Protein AF-A0A8X6MAA3-F1 (afdb_monomer)

Secondary structure (DSSP, 8-state):
-EETTEE------HHHHHIIIIISGGGS-PPPP---S-HHHHTSTTT--HHHHHHHHHHHGGGG-HHHHHHHHHHHHHHHHHHHHHHHHHHHTT---PPP-

Organism: Nephila pilipes (NCBI:txid299642)

Foldseek 3Di:
DDDVPRDDDDDDDVVVVCCCVPVVCVVVVADDAPPPVDPVVCQDLNHDGDPSVVVVCVVCVVCPDPVNVVVCVVVVVVVVVVVVVVVVVCVVVVHDDDDDD

Sequence (101 aa):
HFEGTRPLLSVGEPSLLRQIFVKDFHMFADRRSLATGDKIVDNMLSVVNGEDWKRIRTIVTPTFTTGKIKRMVSIFKECADTLVQNFKNASKDGKSVELKT

Mean predicted aligned error: 5.29 Å

Solvent-accessible surface area (backbone atoms only — not comparable to full-atom values): 6293 Å² total; per-residue (Å²): 95,67,62,86,92,42,82,46,82,88,84,86,52,67,70,60,49,48,37,45,72,59,76,45,21,89,83,59,68,61,63,77,80,66,86,71,86,44,76,68,64,49,65,30,73,89,41,38,45,68,67,63,24,53,52,50,46,64,68,53,53,74,61,70,36,72,71,50,47,60,66,47,47,60,60,54,47,54,54,48,53,51,51,51,50,51,50,55,52,34,56,75,71,71,47,87,81,89,74,92,126

InterPro domains:
  IPR001128 Cytochrome P450 [PF00067] (4-99)
  IPR036396 Cytochrome P450 superfamily [G3DSA:1.10.630.10] (1-101)
  IPR036396 Cytochrome P450 superfamily [SSF48264] (4-99)
  IPR050705 Cytochrome P450 3A [PTHR24302] (2-100)

pLDDT: mean 93.86, std 5.57, range [52.81, 98.25]

Radius of gyration: 21.09 Å; Cα contacts (8 Å, |Δi|>4): 49; chains: 1; bounding box: 40×39×50 Å

Nearest PDB structures (foldseek):
  2v0m-assembly4_D  TM=9.091E-01  e=6.060E-04  Homo sapiens
  6unh-assembly1_A  TM=8.914E-01  e=4.611E-04  Homo sapiens
  5veu-assembly12_L  TM=9.004E-01  e=1.047E-03  Homo sapiens
  7kvj-assembly1_A-2  TM=9.081E-01  e=2.072E-03  Homo sapiens
  6unm-assembly2_A  TM=9.063E-01  e=4.393E-03  Homo sapiens

Structure (mmCIF, N/CA/C/O backbone):
data_AF-A0A8X6MAA3-F1
#
_entry.id   AF-A0A8X6MAA3-F1
#
loop_
_atom_site.group_PDB
_atom_site.id
_atom_site.type_symbol
_atom_site.label_atom_id
_atom_site.label_alt_id
_atom_site.label_comp_id
_atom_site.label_asym_id
_atom_site.label_entity_id
_atom_site.label_seq_id
_atom_site.pdbx_PDB_ins_code
_atom_site.Cartn_x
_atom_site.Cartn_y
_atom_site.Cartn_z
_atom_site.occupancy
_atom_site.B_iso_or_equiv
_atom_site.auth_seq_id
_atom_site.auth_comp_id
_atom_site.auth_asym_id
_atom_site.auth_atom_id
_atom_site.pdbx_PDB_model_num
ATOM 1 N N . HIS A 1 1 ? -4.378 14.626 -20.900 1.00 89.62 1 HIS A N 1
ATOM 2 C CA . HIS A 1 1 ? -4.252 15.978 -20.309 1.00 89.62 1 HIS A CA 1
ATOM 3 C C . HIS A 1 1 ? -2.785 16.205 -19.947 1.00 89.62 1 HIS A C 1
ATOM 5 O O . HIS A 1 1 ? -2.006 15.281 -20.124 1.00 89.62 1 HIS A O 1
ATOM 11 N N . PHE A 1 2 ? -2.369 17.396 -19.519 1.00 93.12 2 PHE A N 1
ATOM 12 C CA . PHE A 1 2 ? -0.971 17.673 -19.156 1.00 93.12 2 PHE A CA 1
ATOM 13 C C . PHE A 1 2 ? -0.881 18.169 -17.711 1.00 93.12 2 PHE A C 1
ATOM 15 O O . PHE A 1 2 ? -1.799 18.828 -17.228 1.00 93.12 2 PHE A O 1
ATOM 22 N N . GLU A 1 3 ? 0.231 17.870 -17.045 1.00 90.38 3 GLU A N 1
ATOM 23 C CA . GLU A 1 3 ? 0.650 18.479 -15.782 1.00 90.38 3 GLU A CA 1
ATOM 24 C C . GLU A 1 3 ? 1.960 19.218 -16.046 1.00 90.38 3 GLU A C 1
ATOM 26 O O . GLU A 1 3 ? 3.023 18.611 -16.208 1.00 90.38 3 GLU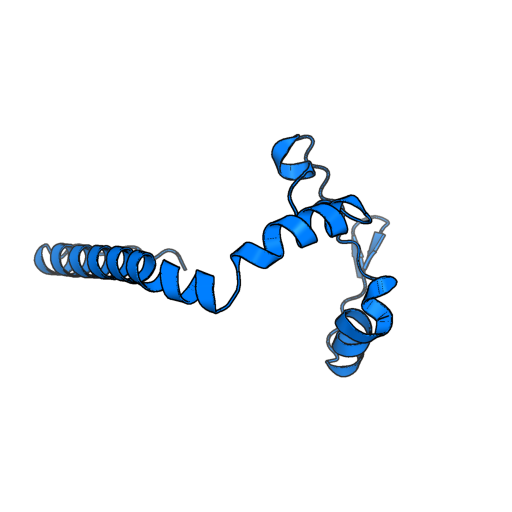 A O 1
ATOM 31 N N . GLY A 1 4 ? 1.875 20.543 -16.170 1.00 91.44 4 GLY A N 1
ATOM 32 C CA . GLY A 1 4 ? 2.978 21.336 -16.703 1.00 91.44 4 GLY A CA 1
ATOM 33 C C . GLY A 1 4 ? 3.374 20.832 -18.093 1.00 91.44 4 GLY A C 1
ATOM 34 O O . GLY A 1 4 ? 2.547 20.761 -18.997 1.00 91.44 4 GLY A O 1
ATOM 35 N N . THR A 1 5 ? 4.633 20.437 -18.255 1.00 93.06 5 THR A N 1
ATOM 36 C CA . THR A 1 5 ? 5.163 19.890 -19.514 1.00 93.06 5 THR A CA 1
ATOM 37 C C . THR A 1 5 ? 5.006 18.373 -19.640 1.00 93.06 5 THR A C 1
ATOM 39 O O . THR A 1 5 ? 5.388 17.800 -20.660 1.00 93.06 5 THR A O 1
ATOM 42 N N . ARG A 1 6 ? 4.459 17.696 -18.623 1.00 91.12 6 ARG A N 1
ATOM 43 C CA . ARG A 1 6 ? 4.348 16.234 -18.597 1.00 91.12 6 ARG A CA 1
ATOM 44 C C . ARG A 1 6 ? 2.998 15.785 -19.161 1.00 91.12 6 ARG A C 1
ATOM 46 O O . ARG A 1 6 ? 1.965 16.196 -18.628 1.00 91.12 6 ARG A O 1
ATOM 53 N N . PRO A 1 7 ? 2.964 14.939 -20.204 1.00 93.81 7 PRO A N 1
ATOM 54 C CA . PRO A 1 7 ? 1.716 14.357 -20.677 1.00 93.81 7 PRO A CA 1
ATOM 55 C C . PRO A 1 7 ? 1.173 13.348 -19.658 1.00 93.81 7 PRO A C 1
ATOM 57 O O . PRO A 1 7 ? 1.918 12.549 -19.094 1.00 93.81 7 PRO A O 1
ATOM 60 N N . LEU A 1 8 ? -0.143 13.359 -19.463 1.00 93.38 8 LEU A N 1
ATOM 61 C CA . LEU A 1 8 ? -0.885 12.386 -18.669 1.00 93.38 8 LEU A CA 1
ATOM 62 C C . LEU A 1 8 ? -2.006 11.745 -19.477 1.00 93.38 8 LEU A C 1
ATOM 64 O O . LEU A 1 8 ? -2.819 12.416 -20.127 1.00 93.38 8 LEU A O 1
ATOM 68 N N . LEU A 1 9 ? -2.084 10.426 -19.344 1.00 93.94 9 LEU A N 1
ATOM 69 C CA . LEU A 1 9 ? -3.130 9.596 -19.910 1.00 93.94 9 LEU A CA 1
ATOM 70 C C . LEU A 1 9 ? -3.953 8.977 -18.779 1.00 93.94 9 LEU A C 1
ATOM 72 O O . LEU A 1 9 ? -3.419 8.273 -17.925 1.00 93.94 9 LEU A O 1
ATOM 76 N N . SER A 1 10 ? -5.259 9.227 -18.797 1.00 95.62 10 SER A N 1
ATOM 77 C CA . SER A 1 10 ? -6.216 8.564 -17.913 1.00 95.62 10 SER A CA 1
ATOM 78 C C . SER A 1 10 ? -6.842 7.397 -18.664 1.00 95.62 10 SER A C 1
ATOM 80 O O . SER A 1 10 ? -7.495 7.602 -19.685 1.00 95.62 10 SER A O 1
ATOM 82 N N . VAL A 1 11 ? -6.640 6.181 -18.164 1.00 95.81 11 VAL A N 1
ATOM 83 C CA . VAL A 1 11 ? -7.205 4.959 -18.747 1.00 95.81 11 VAL A CA 1
ATOM 84 C C . VAL A 1 11 ? -8.411 4.540 -17.914 1.00 95.81 11 VAL A C 1
ATOM 86 O O . VAL A 1 11 ? -8.266 4.240 -16.734 1.00 95.81 11 VAL A O 1
ATOM 89 N N . GLY A 1 12 ? -9.600 4.547 -18.519 1.00 97.31 12 GLY A N 1
ATOM 90 C CA . GLY A 1 12 ? -10.851 4.147 -17.858 1.00 97.31 12 GLY A CA 1
ATOM 91 C C . GLY A 1 12 ? -11.387 2.780 -18.289 1.00 97.31 12 GLY A C 1
ATOM 92 O O . GLY A 1 12 ? -12.345 2.288 -17.703 1.00 97.31 12 GLY A O 1
ATOM 93 N N . GLU A 1 13 ? -10.798 2.167 -19.315 1.00 98.25 13 GLU A N 1
ATOM 94 C CA . GLU A 1 13 ? -11.294 0.918 -19.891 1.00 98.25 13 GLU A CA 1
ATOM 95 C C . GLU A 1 13 ? -10.642 -0.301 -19.190 1.00 98.25 13 GLU A C 1
ATOM 97 O O . GLU A 1 13 ? -9.409 -0.384 -19.133 1.00 98.25 13 GLU A O 1
ATOM 102 N N . PRO A 1 14 ? -11.424 -1.246 -18.624 1.00 98.12 14 PRO A N 1
ATOM 103 C CA . PRO A 1 14 ? -10.891 -2.361 -17.834 1.00 98.12 14 PRO A CA 1
ATOM 104 C C . PRO A 1 14 ? -9.934 -3.303 -18.572 1.00 98.12 14 PRO A C 1
ATOM 106 O O . PRO A 1 14 ? -8.998 -3.824 -17.957 1.00 98.12 14 PRO A O 1
ATOM 109 N N . SER A 1 15 ? -10.143 -3.556 -19.865 1.00 98.06 15 SER A N 1
ATOM 110 C CA . SER A 1 15 ? -9.277 -4.442 -20.645 1.00 98.06 15 SER A CA 1
ATOM 111 C C . SER A 1 15 ? -7.874 -3.846 -20.824 1.00 98.06 15 SER A C 1
ATOM 113 O O . SER A 1 15 ? -6.883 -4.556 -20.627 1.00 98.06 15 SER A O 1
ATOM 115 N N . LEU A 1 16 ? -7.781 -2.533 -21.053 1.00 97.88 16 LEU A N 1
ATOM 116 C CA . LEU A 1 16 ? -6.541 -1.767 -21.100 1.00 97.88 16 LEU A CA 1
ATOM 117 C C . LEU A 1 16 ? -5.877 -1.703 -19.724 1.00 97.88 16 LEU A C 1
ATOM 119 O O . LEU A 1 16 ? -4.667 -1.895 -19.625 1.00 97.88 16 LEU A O 1
ATOM 123 N N . LEU A 1 17 ? -6.645 -1.514 -18.646 1.00 97.69 17 LEU A N 1
ATOM 124 C CA . LEU A 1 17 ? -6.101 -1.570 -17.284 1.00 97.69 17 LEU A CA 1
ATOM 125 C C . LEU A 1 17 ? -5.476 -2.940 -16.994 1.00 97.69 17 LEU A C 1
ATOM 127 O O . LEU A 1 17 ? -4.361 -3.015 -16.481 1.00 97.69 17 LEU A O 1
ATOM 131 N N . ARG A 1 18 ? -6.147 -4.035 -17.368 1.00 97.88 18 ARG A N 1
ATOM 132 C CA . ARG A 1 18 ? -5.587 -5.388 -17.236 1.00 97.88 18 ARG A CA 1
ATOM 133 C C . ARG A 1 18 ? -4.337 -5.564 -18.091 1.00 97.88 18 ARG A C 1
ATOM 135 O O . ARG A 1 18 ? -3.399 -6.234 -17.660 1.00 97.88 18 ARG A O 1
ATOM 142 N N . GLN A 1 19 ? -4.320 -5.003 -19.295 1.00 98.19 19 GLN A N 1
ATOM 143 C CA . GLN A 1 19 ? -3.139 -5.045 -20.142 1.00 98.19 19 GLN A CA 1
ATOM 144 C C . GLN A 1 19 ? -1.956 -4.344 -19.463 1.00 98.19 19 GLN A C 1
ATOM 146 O O . GLN A 1 19 ? -0.933 -4.986 -19.255 1.00 98.19 19 GLN A O 1
ATOM 151 N N . ILE A 1 20 ? -2.130 -3.105 -19.005 1.00 97.06 20 ILE A N 1
ATOM 152 C CA . ILE A 1 20 ? -1.082 -2.297 -18.362 1.00 97.06 20 ILE A CA 1
ATOM 153 C C . ILE A 1 20 ? -0.604 -2.917 -17.041 1.00 97.06 20 ILE A C 1
ATOM 155 O O . ILE A 1 20 ? 0.593 -3.081 -16.827 1.00 97.06 20 ILE A O 1
ATOM 159 N N . PHE A 1 21 ? -1.523 -3.285 -16.144 1.00 96.81 21 PHE A N 1
ATOM 160 C CA . PHE A 1 21 ? -1.169 -3.714 -14.785 1.00 96.81 21 PHE A CA 1
ATOM 161 C C . PHE A 1 21 ? -0.797 -5.193 -14.658 1.00 96.81 21 PHE A C 1
ATOM 163 O O . PHE A 1 21 ? -0.291 -5.591 -13.608 1.00 96.81 21 PHE A O 1
ATOM 170 N N . VAL A 1 22 ? -1.055 -6.016 -15.680 1.00 96.81 22 VAL A N 1
ATOM 171 C CA . VAL A 1 22 ? -0.803 -7.466 -15.616 1.00 96.81 22 VAL A CA 1
ATOM 172 C C . VAL A 1 22 ? 0.059 -7.946 -16.774 1.00 96.81 22 VAL A C 1
ATOM 174 O O . VAL A 1 22 ? 1.131 -8.488 -16.529 1.00 96.81 22 VAL A O 1
ATOM 177 N N . LYS A 1 23 ? -0.398 -7.778 -18.022 1.00 97.88 23 LYS A N 1
ATOM 178 C CA . LYS A 1 23 ? 0.302 -8.334 -19.195 1.00 97.88 23 LYS A CA 1
ATOM 179 C C . LYS A 1 23 ? 1.621 -7.604 -19.449 1.00 97.88 23 LYS A C 1
ATOM 181 O O . LYS A 1 23 ? 2.681 -8.222 -19.489 1.00 97.88 23 LYS A O 1
ATOM 186 N N . ASP A 1 24 ? 1.544 -6.282 -19.507 1.00 97.81 24 ASP A N 1
ATOM 187 C CA . ASP A 1 24 ? 2.646 -5.398 -19.874 1.00 97.81 24 ASP A CA 1
ATOM 188 C C . ASP A 1 24 ? 3.248 -4.713 -18.638 1.00 97.81 24 ASP A C 1
ATOM 190 O O . ASP A 1 24 ? 3.945 -3.709 -18.752 1.00 97.81 24 ASP A O 1
ATOM 194 N N . PHE A 1 25 ? 3.029 -5.271 -17.438 1.00 95.56 25 PHE A N 1
ATOM 195 C CA . PHE A 1 25 ? 3.463 -4.667 -16.173 1.00 95.56 25 PHE A CA 1
ATOM 196 C C . PHE A 1 25 ? 4.957 -4.318 -16.159 1.00 95.56 25 PHE A C 1
ATOM 198 O O . PHE A 1 25 ? 5.343 -3.298 -15.606 1.00 95.56 25 PHE A O 1
ATOM 205 N N . HIS A 1 26 ? 5.802 -5.127 -16.798 1.00 94.38 26 HIS A N 1
ATOM 206 C CA . HIS A 1 26 ? 7.243 -4.882 -16.887 1.00 94.38 26 HIS A CA 1
ATOM 207 C C . HIS A 1 26 ? 7.608 -3.565 -17.603 1.00 94.38 26 HIS A C 1
ATOM 209 O O . HIS A 1 26 ? 8.676 -3.025 -17.334 1.00 94.38 26 HIS A O 1
ATOM 215 N N . MET A 1 27 ? 6.732 -3.036 -18.467 1.00 95.19 27 MET A N 1
ATOM 216 C CA . MET A 1 27 ? 6.890 -1.727 -19.117 1.00 95.19 27 MET A CA 1
ATOM 217 C C . MET A 1 27 ? 6.372 -0.567 -18.254 1.00 95.19 27 MET A C 1
ATOM 219 O O . MET A 1 27 ? 6.812 0.566 -18.422 1.00 95.19 27 MET A O 1
ATOM 223 N N . PHE A 1 28 ? 5.447 -0.844 -17.330 1.00 94.75 28 PHE A N 1
ATOM 224 C CA . PHE A 1 28 ? 4.734 0.149 -16.513 1.00 94.75 28 PHE A CA 1
ATOM 225 C C . PHE A 1 28 ? 4.943 -0.065 -15.001 1.00 94.75 28 PHE A C 1
ATOM 227 O O . PHE A 1 28 ? 4.085 0.290 -14.193 1.00 94.75 28 PHE A O 1
ATOM 234 N N . ALA A 1 29 ? 6.056 -0.695 -14.610 1.00 92.31 29 ALA A N 1
ATOM 235 C CA . ALA A 1 29 ? 6.295 -1.112 -13.227 1.00 92.31 29 ALA A CA 1
ATOM 236 C C . ALA A 1 29 ? 6.576 0.073 -12.292 1.00 92.31 29 ALA A C 1
ATOM 238 O O . ALA A 1 29 ? 6.204 0.041 -11.115 1.00 92.31 29 ALA A O 1
ATOM 239 N N . ASP A 1 30 ? 7.224 1.105 -12.828 1.00 94.06 30 ASP A N 1
ATOM 240 C CA . ASP A 1 30 ? 7.676 2.263 -12.073 1.00 94.06 30 ASP A CA 1
ATOM 241 C C . ASP A 1 30 ? 6.537 3.254 -11.820 1.00 94.06 30 ASP A C 1
ATOM 243 O O . ASP A 1 30 ? 5.697 3.538 -12.679 1.00 94.06 30 ASP A O 1
ATOM 247 N N . ARG A 1 31 ? 6.520 3.810 -10.608 1.00 90.69 31 ARG A N 1
ATOM 248 C CA . ARG A 1 31 ? 5.544 4.817 -10.187 1.00 90.69 31 ARG A CA 1
ATOM 249 C C . ARG A 1 31 ? 6.088 6.221 -10.412 1.00 90.69 31 ARG A C 1
ATOM 251 O O . ARG A 1 31 ? 7.287 6.445 -10.593 1.00 90.69 31 ARG A O 1
ATOM 258 N N . ARG A 1 32 ? 5.175 7.193 -10.354 1.00 86.12 32 ARG A N 1
ATOM 259 C CA . ARG A 1 32 ? 5.512 8.618 -10.369 1.00 86.12 32 ARG A CA 1
ATOM 260 C C . ARG A 1 32 ? 6.526 8.917 -9.262 1.00 86.12 32 ARG A C 1
ATOM 262 O O . ARG A 1 32 ? 6.252 8.659 -8.095 1.00 86.12 32 ARG A O 1
ATOM 269 N N . SER A 1 33 ? 7.661 9.504 -9.640 1.00 81.06 33 SER A N 1
ATOM 270 C CA . SER A 1 33 ? 8.653 9.976 -8.674 1.00 81.06 33 SER A CA 1
ATOM 271 C C . SER A 1 33 ? 8.053 11.085 -7.809 1.00 81.06 33 SER A C 1
ATOM 273 O O . SER A 1 33 ? 7.537 12.082 -8.322 1.00 81.06 33 SER A O 1
ATOM 275 N N . LEU A 1 34 ? 8.123 10.875 -6.500 1.00 79.31 34 LEU A N 1
ATOM 276 C CA . LEU A 1 34 ? 7.671 11.775 -5.447 1.00 79.31 34 LEU A CA 1
ATOM 277 C C . LEU A 1 34 ? 8.891 12.282 -4.674 1.00 79.31 34 LEU A C 1
ATOM 279 O O . LEU A 1 34 ? 8.890 12.177 -3.462 1.00 79.31 34 LEU A O 1
ATOM 283 N N . ALA A 1 35 ? 9.951 12.741 -5.352 1.00 79.31 35 ALA A N 1
ATOM 284 C CA . ALA A 1 35 ? 11.179 13.190 -4.687 1.00 79.31 35 ALA A CA 1
ATOM 285 C C . ALA A 1 35 ? 10.861 14.268 -3.637 1.00 79.31 35 ALA A C 1
ATOM 287 O O . ALA A 1 35 ? 10.647 15.434 -3.972 1.00 79.31 35 ALA A O 1
ATOM 288 N N . THR A 1 36 ? 10.776 13.845 -2.376 1.00 88.12 36 THR A N 1
ATOM 289 C CA . THR A 1 36 ? 10.359 14.690 -1.256 1.00 88.12 36 THR A CA 1
ATOM 290 C C . THR A 1 36 ? 11.556 15.373 -0.609 1.00 88.12 36 THR A C 1
ATOM 292 O O . THR A 1 36 ? 11.390 16.390 0.059 1.00 88.12 36 THR A O 1
ATOM 295 N N . GLY A 1 37 ? 12.762 14.824 -0.810 1.00 90.25 37 GLY A N 1
ATOM 296 C CA . GLY A 1 37 ? 13.976 15.239 -0.114 1.00 90.25 37 GLY A CA 1
ATOM 297 C C . GLY A 1 37 ? 14.102 1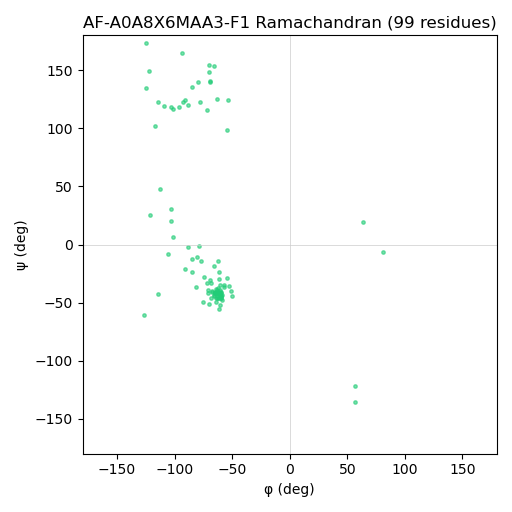4.626 1.284 1.00 90.25 37 GLY A C 1
ATOM 298 O O . GLY A 1 37 ? 15.150 14.768 1.916 1.00 90.25 37 GLY A O 1
ATOM 299 N N . ASP A 1 38 ? 13.074 13.918 1.762 1.00 94.19 38 ASP A N 1
ATOM 300 C CA . ASP A 1 38 ? 13.120 13.155 3.000 1.00 94.19 38 ASP A CA 1
ATOM 301 C C . ASP A 1 38 ? 13.641 11.741 2.724 1.00 94.19 38 ASP A C 1
ATOM 303 O O . ASP A 1 38 ? 13.050 10.957 1.979 1.00 94.19 38 ASP A O 1
ATOM 307 N N . LYS A 1 39 ? 14.758 11.390 3.367 1.00 92.25 39 LYS A N 1
ATOM 308 C CA . LYS A 1 39 ? 15.425 10.102 3.144 1.00 92.25 39 LYS A CA 1
ATOM 309 C C . LYS A 1 39 ? 14.550 8.902 3.500 1.00 92.25 39 LYS A C 1
ATOM 311 O O . LYS A 1 39 ? 14.756 7.840 2.924 1.00 92.25 39 LYS A O 1
ATOM 316 N N . ILE A 1 40 ? 13.636 9.011 4.459 1.00 93.19 40 ILE A N 1
ATOM 317 C CA . ILE A 1 40 ? 12.775 7.890 4.844 1.00 93.19 40 ILE A CA 1
ATOM 318 C C . ILE A 1 40 ? 11.695 7.711 3.781 1.00 93.19 40 ILE A C 1
ATOM 320 O O . ILE A 1 40 ? 11.514 6.600 3.284 1.00 93.19 40 ILE A O 1
ATOM 324 N N . VAL A 1 41 ? 11.014 8.796 3.410 1.00 92.81 41 VAL A N 1
ATOM 325 C CA . VAL A 1 41 ? 9.935 8.774 2.413 1.00 92.81 41 VAL A CA 1
ATOM 326 C C . VAL A 1 41 ? 10.457 8.322 1.054 1.00 92.81 41 VAL A C 1
ATOM 328 O O . VAL A 1 41 ? 9.878 7.423 0.444 1.00 92.81 41 VAL A O 1
ATOM 331 N N . ASP A 1 42 ? 11.593 8.863 0.620 1.00 92.81 42 ASP A N 1
ATOM 332 C CA . ASP A 1 42 ? 12.174 8.562 -0.689 1.00 92.81 42 ASP A CA 1
ATOM 333 C C . ASP A 1 42 ? 12.638 7.093 -0.811 1.00 92.81 42 ASP A C 1
ATOM 335 O O . ASP A 1 42 ? 12.762 6.576 -1.920 1.00 92.81 42 ASP A O 1
ATOM 339 N N . ASN A 1 43 ? 12.829 6.386 0.314 1.00 92.94 43 ASN A N 1
ATOM 340 C CA . ASN A 1 43 ? 13.188 4.962 0.362 1.00 92.94 43 ASN A CA 1
ATOM 341 C C . ASN A 1 43 ? 12.002 4.022 0.671 1.00 92.94 43 ASN A C 1
ATOM 343 O O . ASN A 1 43 ? 12.196 2.817 0.863 1.00 92.94 43 ASN A O 1
ATOM 347 N N . MET A 1 44 ? 10.765 4.527 0.730 1.00 93.94 44 MET A N 1
ATOM 348 C CA . MET A 1 44 ? 9.587 3.682 0.946 1.00 93.94 44 MET A CA 1
ATOM 349 C C . MET A 1 44 ? 9.284 2.796 -0.269 1.00 93.94 44 MET A C 1
ATOM 351 O O . MET A 1 44 ? 9.440 3.206 -1.417 1.00 93.94 44 MET A O 1
ATOM 355 N N . LEU A 1 45 ? 8.731 1.600 -0.020 1.00 94.31 45 LEU A N 1
ATOM 356 C CA . LEU A 1 45 ? 8.313 0.642 -1.059 1.00 94.31 45 LEU A CA 1
ATOM 357 C C . LEU A 1 45 ? 7.347 1.243 -2.102 1.00 94.31 45 LEU A C 1
ATOM 359 O O . LEU A 1 45 ? 7.297 0.778 -3.237 1.00 94.31 45 LEU A O 1
ATOM 363 N N . SER A 1 46 ? 6.545 2.237 -1.723 1.00 92.25 46 SER A N 1
ATOM 364 C CA . SER A 1 46 ? 5.609 2.924 -2.621 1.00 92.25 46 SER A CA 1
ATOM 365 C C . SER A 1 46 ? 6.260 3.996 -3.500 1.00 92.25 46 SER A C 1
ATOM 367 O O . SER A 1 46 ? 5.587 4.489 -4.405 1.00 92.25 46 SER A O 1
ATOM 369 N N . VAL A 1 47 ? 7.519 4.360 -3.233 1.00 93.75 47 VAL A N 1
ATOM 370 C CA . VAL A 1 47 ? 8.230 5.482 -3.867 1.00 93.75 47 VAL A CA 1
ATOM 371 C C . VAL A 1 47 ? 9.408 5.006 -4.713 1.00 93.75 47 VAL A C 1
ATOM 373 O O . VAL A 1 47 ? 9.588 5.504 -5.824 1.00 93.75 47 VAL A O 1
ATOM 376 N N . VAL A 1 48 ? 10.194 4.042 -4.221 1.00 94.31 48 VAL A N 1
ATOM 377 C CA . VAL A 1 48 ? 11.314 3.486 -4.992 1.00 94.31 48 VAL A CA 1
ATOM 378 C C . VAL A 1 48 ? 10.821 2.738 -6.234 1.00 94.31 48 VAL A C 1
ATOM 380 O O . VAL A 1 48 ? 9.714 2.198 -6.257 1.00 94.31 48 VAL A O 1
ATOM 383 N N . ASN A 1 49 ? 11.683 2.671 -7.245 1.00 94.56 49 ASN A N 1
ATOM 384 C CA . ASN A 1 49 ? 11.421 2.073 -8.553 1.00 94.56 49 ASN A CA 1
ATOM 385 C C . ASN A 1 49 ? 12.478 1.002 -8.885 1.00 94.56 49 ASN A C 1
ATOM 387 O O . ASN A 1 49 ? 13.447 0.819 -8.141 1.00 94.56 49 ASN A O 1
ATOM 391 N N . GLY A 1 50 ? 12.293 0.275 -9.988 1.00 93.88 50 GLY A N 1
ATOM 392 C CA . GLY A 1 50 ? 13.286 -0.675 -10.496 1.00 93.88 50 GLY A CA 1
ATOM 393 C C . GLY A 1 50 ? 13.710 -1.771 -9.504 1.00 93.88 50 GLY A C 1
ATOM 394 O O . GLY A 1 50 ? 12.884 -2.408 -8.845 1.00 93.88 50 GLY A O 1
ATOM 395 N N . GLU A 1 51 ? 15.016 -2.037 -9.423 1.00 95.75 51 GLU A N 1
ATOM 396 C CA . GLU A 1 51 ? 15.566 -3.139 -8.618 1.00 95.75 51 GLU A CA 1
ATOM 397 C C . GLU A 1 51 ? 15.421 -2.925 -7.107 1.00 95.75 51 GLU A C 1
ATOM 399 O O . GLU A 1 51 ? 15.163 -3.886 -6.379 1.00 95.75 51 GLU A O 1
ATOM 404 N N . ASP A 1 52 ? 15.495 -1.685 -6.619 1.00 95.25 52 ASP A N 1
ATOM 405 C CA . ASP A 1 52 ? 15.251 -1.400 -5.202 1.00 95.25 52 ASP A CA 1
ATOM 406 C C . ASP A 1 52 ? 13.810 -1.711 -4.811 1.00 95.25 52 ASP A C 1
ATOM 408 O O . ASP A 1 52 ? 13.565 -2.356 -3.788 1.00 95.25 52 ASP A O 1
ATOM 412 N N . TRP A 1 53 ? 12.855 -1.353 -5.669 1.00 95.56 53 TRP A N 1
ATOM 413 C CA . TRP A 1 53 ? 11.466 -1.752 -5.486 1.00 95.56 53 TRP A CA 1
ATOM 414 C C . TRP A 1 53 ? 11.309 -3.274 -5.448 1.00 95.56 53 TRP A C 1
ATOM 416 O O . TRP A 1 53 ? 10.684 -3.802 -4.523 1.00 95.56 53 TRP A O 1
ATOM 426 N N . LYS A 1 54 ? 11.909 -4.001 -6.403 1.00 96.12 54 LYS A N 1
ATOM 427 C CA . LYS A 1 54 ? 11.854 -5.475 -6.433 1.00 96.12 54 LYS A CA 1
ATOM 428 C C . LYS A 1 54 ? 12.449 -6.081 -5.163 1.00 96.12 54 LYS A C 1
ATOM 430 O O . LYS A 1 54 ? 11.847 -6.985 -4.574 1.00 96.12 54 LYS A O 1
ATOM 435 N N . ARG A 1 55 ? 13.594 -5.567 -4.708 1.00 97.31 55 ARG A N 1
ATOM 436 C CA . ARG A 1 55 ? 14.294 -6.010 -3.497 1.00 97.31 55 ARG A CA 1
ATOM 437 C C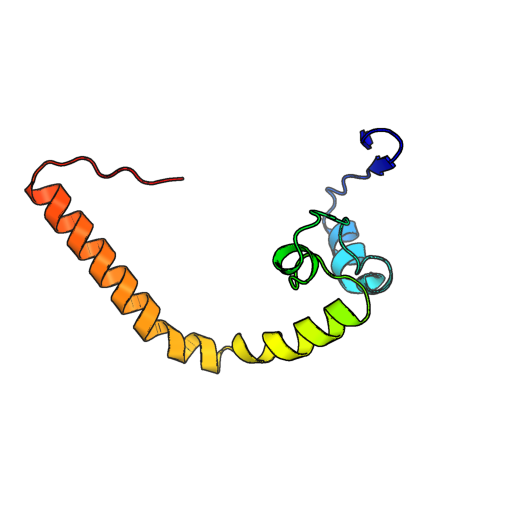 . ARG A 1 55 ? 13.435 -5.812 -2.252 1.00 97.31 55 ARG A C 1
ATOM 439 O O . ARG A 1 55 ? 13.160 -6.780 -1.544 1.00 97.31 55 ARG A O 1
ATOM 446 N N . ILE A 1 56 ? 12.957 -4.591 -2.004 1.00 96.69 56 ILE A N 1
ATOM 447 C CA . ILE A 1 56 ? 12.131 -4.285 -0.826 1.00 96.69 56 ILE A CA 1
ATOM 448 C C . ILE A 1 56 ? 10.819 -5.073 -0.877 1.00 96.69 56 ILE A C 1
ATOM 450 O O . ILE A 1 56 ? 10.417 -5.672 0.123 1.00 96.69 56 ILE A O 1
ATOM 454 N N . ARG A 1 57 ? 10.170 -5.157 -2.047 1.00 96.38 57 ARG A N 1
ATOM 455 C CA . ARG A 1 57 ? 8.932 -5.929 -2.218 1.00 96.38 57 ARG A CA 1
ATOM 456 C C . ARG A 1 57 ? 9.138 -7.395 -1.860 1.00 96.38 57 ARG A C 1
ATOM 458 O O . ARG A 1 57 ? 8.298 -7.967 -1.168 1.00 96.38 57 ARG A O 1
ATOM 465 N N . THR A 1 58 ? 10.243 -7.990 -2.298 1.00 97.56 58 THR A N 1
ATOM 466 C CA . THR A 1 58 ? 10.573 -9.394 -2.009 1.00 97.56 58 THR A CA 1
ATOM 467 C C . THR A 1 58 ? 10.749 -9.633 -0.510 1.00 97.56 58 THR A C 1
ATOM 469 O O . THR A 1 58 ? 10.283 -10.644 0.005 1.00 97.56 58 THR A O 1
ATOM 472 N N . ILE A 1 59 ? 11.341 -8.677 0.209 1.00 97.38 59 ILE A N 1
ATOM 473 C CA . ILE A 1 59 ? 11.532 -8.748 1.666 1.00 97.38 59 ILE A CA 1
ATOM 474 C C . ILE A 1 59 ? 10.203 -8.598 2.424 1.00 97.38 59 ILE A C 1
ATOM 476 O O . ILE A 1 59 ? 9.960 -9.308 3.398 1.00 97.38 59 ILE A O 1
ATOM 480 N N . VAL A 1 60 ? 9.330 -7.684 1.989 1.00 96.38 60 VAL A N 1
ATOM 481 C CA . VAL A 1 60 ? 8.082 -7.341 2.699 1.00 96.38 60 VAL A CA 1
ATOM 482 C C . VAL A 1 60 ? 6.948 -8.333 2.410 1.00 96.38 60 VAL A C 1
ATOM 484 O O . VAL A 1 60 ? 6.169 -8.660 3.308 1.00 96.38 60 VAL A O 1
ATOM 487 N N . THR A 1 61 ? 6.853 -8.848 1.180 1.00 96.81 61 THR A N 1
ATOM 488 C CA . THR A 1 61 ? 5.761 -9.741 0.731 1.00 96.81 61 THR A CA 1
ATOM 489 C C . THR A 1 61 ? 5.501 -10.931 1.675 1.00 96.81 61 THR A C 1
ATOM 491 O O . THR A 1 61 ? 4.339 -11.167 2.018 1.00 96.81 61 THR A O 1
ATOM 494 N N . PRO A 1 62 ? 6.521 -11.651 2.188 1.00 95.88 62 PRO A N 1
ATOM 495 C CA . PRO A 1 62 ? 6.323 -12.782 3.092 1.00 95.88 62 PRO A CA 1
ATOM 496 C C . PRO A 1 62 ? 5.643 -12.445 4.423 1.00 95.88 62 PRO A C 1
ATOM 498 O O . PRO A 1 62 ? 5.260 -13.368 5.144 1.00 95.88 62 PRO A O 1
ATOM 501 N N . THR A 1 63 ? 5.527 -11.173 4.812 1.00 95.19 63 THR A N 1
ATOM 502 C CA . THR A 1 63 ? 4.827 -10.744 6.037 1.00 95.19 63 THR A CA 1
ATOM 503 C C . THR A 1 63 ? 3.308 -10.829 5.891 1.00 95.19 63 THR A C 1
ATOM 505 O O . THR A 1 63 ? 2.616 -11.122 6.863 1.00 95.19 63 THR A O 1
ATOM 508 N N . PHE A 1 64 ? 2.790 -10.687 4.671 1.00 94.56 64 PHE A N 1
ATOM 509 C CA . PHE A 1 64 ? 1.355 -10.616 4.382 1.00 94.56 64 PHE A CA 1
ATOM 510 C C . PHE A 1 64 ? 0.787 -11.920 3.808 1.00 94.56 64 PHE A C 1
ATOM 512 O O . PHE A 1 64 ? -0.169 -11.917 3.037 1.00 94.56 64 PHE A O 1
ATOM 519 N N . THR A 1 65 ? 1.358 -13.066 4.180 1.00 96.62 65 THR A N 1
ATOM 520 C CA . THR A 1 65 ? 0.771 -14.363 3.822 1.00 96.62 65 THR A CA 1
ATOM 521 C C . THR A 1 65 ? -0.520 -14.601 4.599 1.00 96.62 65 THR A C 1
ATOM 523 O O . THR A 1 65 ? -0.677 -14.131 5.728 1.00 96.62 65 THR A O 1
ATOM 526 N N . THR A 1 66 ? -1.425 -15.414 4.049 1.00 96.44 66 THR A N 1
ATOM 527 C CA . THR A 1 66 ? -2.674 -15.800 4.727 1.00 96.44 66 THR A CA 1
ATOM 528 C C . THR A 1 66 ? -2.428 -16.331 6.141 1.00 96.44 66 THR A C 1
ATOM 530 O O . THR A 1 66 ? -3.168 -15.999 7.062 1.00 96.44 66 THR A O 1
ATOM 533 N N . GLY A 1 67 ? -1.372 -17.128 6.341 1.00 96.38 67 GLY A N 1
ATOM 534 C CA . GLY A 1 67 ? -1.026 -17.680 7.652 1.00 96.38 67 GLY A CA 1
ATOM 535 C C . GLY A 1 67 ? -0.613 -16.611 8.667 1.00 96.38 67 GLY A C 1
ATOM 536 O O . GLY A 1 67 ? -1.079 -16.641 9.803 1.00 96.38 67 GLY A O 1
ATOM 537 N N . LYS A 1 68 ? 0.220 -15.642 8.265 1.00 95.88 68 LYS A N 1
ATOM 538 C CA . LYS A 1 68 ? 0.625 -14.539 9.149 1.00 95.88 68 LYS A CA 1
ATOM 539 C C . LYS A 1 68 ? -0.522 -13.566 9.407 1.00 95.88 68 LYS A C 1
ATOM 541 O O . LYS A 1 68 ? -0.712 -13.172 10.551 1.00 95.88 68 LYS A O 1
ATOM 546 N N . ILE A 1 69 ? -1.339 -13.260 8.396 1.00 96.88 69 ILE A N 1
ATOM 547 C CA . ILE A 1 69 ? -2.541 -12.431 8.568 1.00 96.88 69 ILE A CA 1
ATOM 548 C C . ILE A 1 69 ? -3.502 -13.075 9.565 1.00 96.88 69 ILE A C 1
ATOM 550 O O . ILE A 1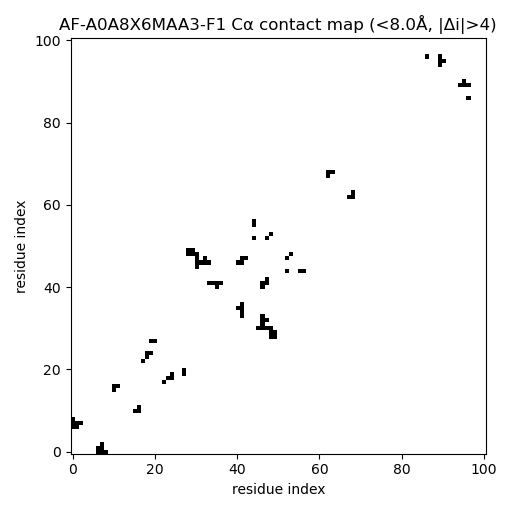 69 ? -3.934 -12.403 10.493 1.00 96.88 69 ILE A O 1
ATOM 554 N N . LYS A 1 70 ? -3.764 -14.385 9.457 1.00 96.62 70 LYS A N 1
ATOM 555 C CA . LYS A 1 70 ? -4.600 -15.108 10.431 1.00 96.62 70 LYS A CA 1
ATOM 556 C C . LYS A 1 70 ? -4.076 -14.989 11.865 1.00 96.62 70 LYS A C 1
ATOM 558 O O . LYS A 1 70 ? -4.879 -14.862 12.780 1.00 96.62 70 LYS A O 1
ATOM 563 N N . ARG A 1 71 ? -2.754 -14.983 12.070 1.00 94.88 71 ARG A N 1
ATOM 564 C CA . ARG A 1 71 ? -2.152 -14.766 13.401 1.00 94.88 71 ARG A CA 1
ATOM 565 C C . ARG A 1 71 ? -2.345 -13.337 13.916 1.00 94.88 71 ARG A C 1
ATOM 567 O O . ARG A 1 71 ? -2.455 -13.157 15.118 1.00 94.88 71 ARG A O 1
ATOM 574 N N . MET A 1 72 ? -2.413 -12.342 13.031 1.00 96.56 72 MET A N 1
ATOM 575 C CA . MET A 1 72 ? -2.657 -10.939 13.398 1.00 96.56 72 MET A CA 1
ATOM 576 C C . MET A 1 72 ? -4.132 -10.646 13.727 1.00 96.56 72 MET A C 1
ATOM 578 O O . MET A 1 72 ? -4.422 -9.622 14.339 1.00 96.56 72 MET A O 1
ATOM 582 N N . VAL A 1 73 ? -5.068 -11.543 13.382 1.00 96.31 73 VAL A N 1
ATOM 583 C CA . VAL A 1 73 ? -6.512 -11.351 13.631 1.00 96.31 73 VAL A CA 1
ATOM 584 C C . VAL A 1 73 ? -6.829 -11.128 15.109 1.00 96.31 73 VAL A C 1
ATOM 586 O O . VAL A 1 73 ? -7.724 -10.343 15.411 1.00 96.31 73 VAL A O 1
ATOM 589 N N . SER A 1 74 ? -6.109 -11.768 16.036 1.00 95.69 74 SER A N 1
ATOM 590 C CA . SER A 1 74 ? -6.327 -11.550 17.472 1.00 95.69 74 SER A CA 1
ATOM 591 C C . SER A 1 74 ? -6.040 -10.105 17.884 1.00 95.69 74 SER A C 1
ATOM 593 O O . SER A 1 74 ? -6.839 -9.520 18.606 1.00 95.69 74 SER A O 1
ATOM 595 N N . ILE A 1 75 ? -4.961 -9.515 17.362 1.00 97.00 75 ILE A N 1
ATOM 596 C CA . ILE A 1 75 ? -4.592 -8.114 17.610 1.00 97.00 75 ILE A CA 1
ATOM 597 C C . ILE A 1 75 ? -5.675 -7.190 17.044 1.00 97.00 75 ILE A C 1
ATOM 599 O O . ILE A 1 75 ? -6.146 -6.288 17.729 1.00 97.00 75 ILE A O 1
ATOM 603 N N . PHE A 1 76 ? -6.136 -7.445 15.814 1.00 96.88 76 PHE A N 1
ATOM 604 C CA . PHE A 1 76 ? -7.219 -6.655 15.217 1.00 96.88 76 PHE A CA 1
ATOM 605 C C . PHE A 1 76 ? -8.512 -6.736 16.027 1.00 96.88 76 PHE A C 1
ATOM 607 O O . PHE A 1 76 ? -9.195 -5.725 16.186 1.00 96.88 76 PHE A O 1
ATOM 614 N N . LYS A 1 77 ? -8.836 -7.920 16.558 1.00 97.81 77 LYS A N 1
ATOM 615 C CA . LYS A 1 77 ? -10.001 -8.114 17.419 1.00 97.81 77 LYS A CA 1
ATOM 616 C C . LYS A 1 77 ? -9.884 -7.304 18.707 1.00 97.81 77 LYS A C 1
ATOM 618 O O . LYS A 1 77 ? -10.829 -6.614 19.054 1.00 97.81 77 LYS A O 1
ATOM 623 N N . GLU A 1 78 ? -8.735 -7.332 19.371 1.00 97.94 78 GLU A N 1
ATOM 624 C CA . GLU A 1 78 ? -8.510 -6.562 20.598 1.00 97.94 78 GLU A CA 1
ATOM 625 C C . GLU A 1 78 ? -8.645 -5.047 20.367 1.00 97.94 78 GLU A C 1
ATOM 627 O O . GLU A 1 78 ? -9.314 -4.346 21.134 1.00 97.94 78 GLU A O 1
ATOM 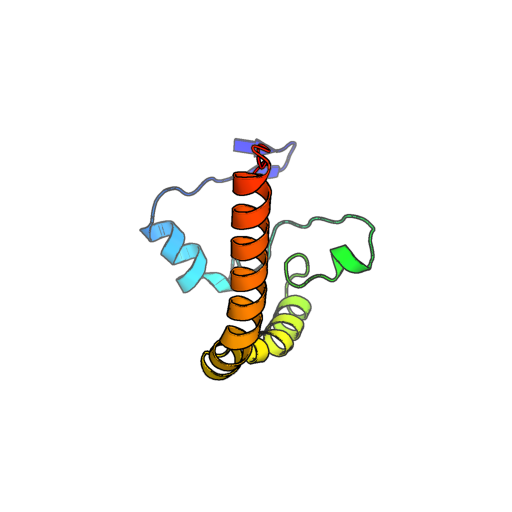632 N N . CYS A 1 79 ? -8.088 -4.537 19.263 1.00 97.62 79 CYS A N 1
ATOM 633 C CA . CYS A 1 79 ? -8.269 -3.140 18.870 1.00 97.62 79 CYS A CA 1
ATOM 634 C C . CYS A 1 79 ? -9.746 -2.810 18.600 1.00 97.62 79 CYS A C 1
ATOM 636 O O . CYS A 1 79 ? -10.232 -1.760 19.022 1.00 97.62 79 CYS A O 1
ATOM 638 N N . ALA A 1 80 ? -10.468 -3.704 17.917 1.00 97.50 80 ALA A N 1
ATOM 639 C CA . ALA A 1 80 ? -11.888 -3.529 17.628 1.00 97.50 80 ALA A CA 1
ATOM 640 C C . ALA A 1 80 ? -12.745 -3.556 18.904 1.00 97.50 80 ALA A C 1
ATOM 642 O O . ALA A 1 80 ? -13.607 -2.697 19.076 1.00 97.50 80 ALA A O 1
ATOM 643 N N . ASP A 1 81 ? -12.477 -4.482 19.824 1.00 98.19 81 ASP A N 1
ATOM 644 C CA . ASP A 1 81 ? -13.173 -4.587 21.108 1.00 98.19 81 ASP A CA 1
ATOM 645 C C . ASP A 1 81 ? -12.950 -3.318 21.952 1.00 98.19 81 ASP A C 1
ATOM 647 O O . ASP A 1 81 ? -13.901 -2.760 22.507 1.00 98.19 81 ASP A O 1
ATOM 651 N N . THR A 1 82 ? -11.718 -2.794 21.965 1.00 97.69 82 THR A N 1
ATOM 652 C CA . THR A 1 82 ? -11.382 -1.510 22.605 1.00 97.69 82 THR A CA 1
ATOM 653 C C . THR A 1 82 ? -12.172 -0.352 21.994 1.00 97.69 82 THR A C 1
ATOM 655 O O . THR A 1 82 ? -12.764 0.454 22.716 1.00 97.69 82 THR A O 1
ATOM 658 N N . LEU A 1 83 ? -12.238 -0.278 20.661 1.00 95.75 83 LEU A N 1
ATOM 659 C CA . LEU A 1 83 ? -13.001 0.753 19.957 1.00 95.75 83 LEU A CA 1
ATOM 660 C C . LEU A 1 83 ? -14.498 0.681 20.297 1.00 95.75 83 LEU A C 1
ATOM 662 O O . LEU A 1 83 ? -15.110 1.698 20.625 1.00 95.75 83 LEU A O 1
ATOM 666 N N . VAL A 1 84 ? -15.079 -0.522 20.288 1.00 96.56 84 VAL A N 1
ATOM 667 C CA . VAL A 1 84 ? -16.484 -0.754 20.657 1.00 96.56 84 VAL A CA 1
ATOM 668 C C . VAL A 1 84 ? -16.750 -0.326 22.099 1.00 96.56 84 VAL A C 1
ATOM 670 O O . VAL A 1 84 ? -17.783 0.286 22.380 1.00 96.56 84 VAL A O 1
ATOM 673 N N . GLN A 1 85 ? -15.835 -0.616 23.024 1.00 96.94 85 GLN A N 1
ATOM 674 C CA . GLN A 1 85 ? -15.985 -0.200 24.414 1.00 96.94 85 GLN A CA 1
ATOM 675 C C . GLN A 1 85 ? -15.957 1.327 24.557 1.00 96.94 85 GLN A C 1
ATOM 677 O O . GLN A 1 85 ? -16.782 1.886 25.283 1.00 96.94 85 GLN A O 1
ATOM 682 N N . ASN A 1 86 ? -15.076 2.007 23.821 1.00 94.81 86 ASN A N 1
ATOM 683 C CA . ASN A 1 86 ? -15.024 3.468 23.795 1.00 94.81 86 ASN A CA 1
ATOM 684 C C . ASN A 1 86 ? -16.335 4.071 23.274 1.00 94.81 86 ASN A C 1
ATOM 686 O O . ASN A 1 86 ? -16.854 5.010 23.875 1.00 94.81 86 ASN A O 1
ATOM 690 N N . PHE A 1 87 ? -16.928 3.491 22.226 1.00 95.12 87 PHE A N 1
ATOM 691 C CA . PHE A 1 87 ? -18.233 3.928 21.718 1.00 95.12 87 PHE A CA 1
ATOM 692 C C . PHE A 1 87 ? -19.362 3.705 22.725 1.00 95.12 87 PHE A C 1
ATOM 694 O O . PHE A 1 87 ? -20.191 4.592 22.923 1.00 95.12 87 PHE A O 1
ATOM 701 N N . LYS A 1 88 ? -19.378 2.560 23.420 1.00 95.25 88 LYS A N 1
ATOM 702 C CA . LYS A 1 88 ? -20.352 2.304 24.494 1.00 95.25 88 LYS A CA 1
ATOM 703 C C . LYS A 1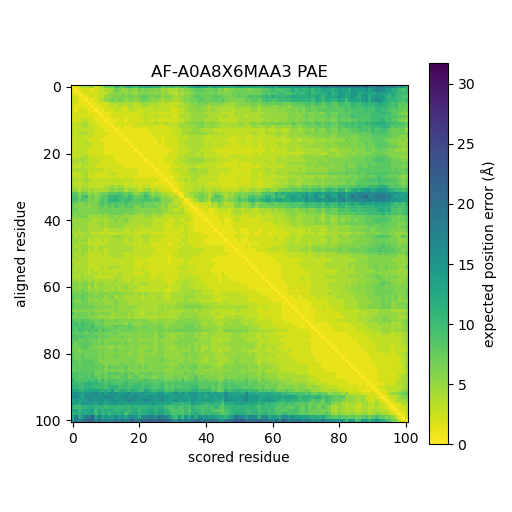 88 ? -20.238 3.335 25.615 1.00 95.25 88 LYS A C 1
ATOM 705 O O . LYS A 1 88 ? -21.259 3.794 26.116 1.00 95.25 88 LYS A O 1
ATOM 710 N N . ASN A 1 89 ? -19.020 3.700 26.007 1.00 95.25 89 ASN A N 1
ATOM 711 C CA . ASN A 1 89 ? -18.793 4.691 27.058 1.00 95.25 89 ASN A CA 1
ATOM 712 C C . ASN A 1 89 ? -19.228 6.094 26.608 1.00 95.25 89 ASN A C 1
ATOM 714 O O . ASN A 1 89 ? -19.968 6.756 27.328 1.00 95.25 89 ASN A O 1
ATOM 718 N N . ALA A 1 90 ? -18.862 6.513 25.394 1.00 94.31 90 ALA A N 1
ATOM 719 C CA . ALA A 1 90 ? -19.295 7.796 24.840 1.00 94.31 90 ALA A CA 1
ATOM 720 C C . ALA A 1 90 ? -20.827 7.892 24.725 1.00 94.31 90 ALA A C 1
ATOM 722 O O . ALA A 1 90 ? -21.407 8.915 25.083 1.00 94.31 90 ALA A O 1
ATOM 723 N N . SER A 1 91 ? -21.485 6.804 24.309 1.00 93.88 91 SER A N 1
ATOM 724 C CA . SER A 1 91 ? -22.946 6.723 24.238 1.00 93.88 91 SER A CA 1
ATOM 725 C C . SER A 1 91 ? -23.612 6.865 25.608 1.00 93.88 91 SER A C 1
ATOM 727 O O . SER A 1 91 ? -24.624 7.557 25.703 1.00 93.88 91 SER A O 1
ATOM 729 N N . LYS A 1 92 ? -23.056 6.257 26.666 1.00 93.75 92 LYS A N 1
ATOM 730 C CA . LYS A 1 92 ? -23.565 6.417 28.042 1.00 93.75 92 LYS A CA 1
ATOM 731 C C . LYS A 1 92 ? -23.442 7.855 28.539 1.00 93.75 92 LYS A C 1
ATOM 733 O O . LYS A 1 92 ? -24.353 8.346 29.193 1.00 93.75 92 LYS A O 1
ATOM 738 N N . ASP A 1 93 ? -22.348 8.522 28.191 1.00 93.69 93 ASP A N 1
ATOM 739 C CA . ASP A 1 93 ? -2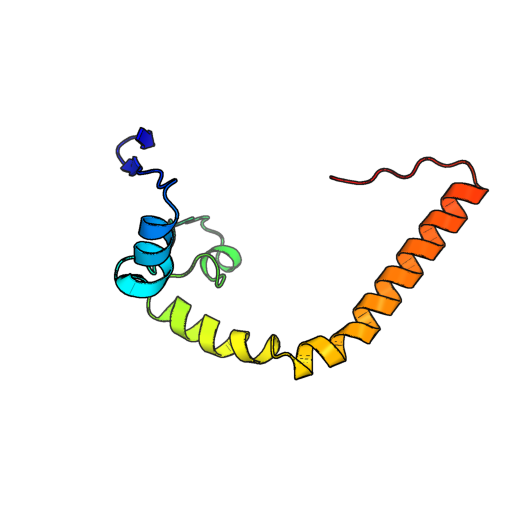2.090 9.914 28.564 1.00 93.69 93 ASP A CA 1
ATOM 740 C C . ASP A 1 93 ? -22.864 10.925 27.693 1.00 93.69 93 ASP A C 1
ATOM 742 O O . ASP A 1 93 ? -22.713 12.133 27.878 1.00 93.69 93 ASP A O 1
ATOM 746 N N . GLY A 1 94 ? -23.645 10.463 26.705 1.00 90.69 94 GLY A N 1
ATOM 747 C CA . GLY A 1 94 ? -24.336 11.324 25.740 1.00 90.69 94 GLY A CA 1
ATOM 748 C C . GLY A 1 94 ? -23.391 12.131 24.840 1.00 90.69 94 GLY A C 1
ATOM 749 O O . GLY A 1 94 ? -23.796 13.144 24.270 1.00 90.69 94 GLY A O 1
ATOM 750 N N . LYS A 1 95 ? -22.124 11.718 24.721 1.00 92.44 95 LYS A N 1
ATOM 751 C CA . LYS A 1 95 ? -21.098 12.416 23.938 1.00 92.44 95 LYS A CA 1
ATOM 752 C C . LYS A 1 95 ? -21.173 11.999 22.473 1.00 92.44 95 LYS A C 1
ATOM 754 O O . LYS A 1 95 ?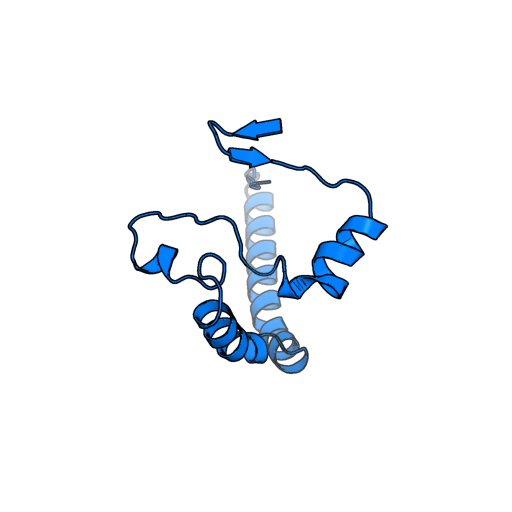 -21.238 10.812 22.156 1.00 92.44 95 LYS A O 1
ATOM 759 N N . SER A 1 96 ? -21.096 12.982 21.579 1.00 88.00 96 SER A N 1
ATOM 760 C CA . SER A 1 96 ? -20.899 12.722 20.152 1.00 88.00 96 SER A CA 1
ATOM 761 C C . SER A 1 96 ? -19.489 12.182 19.902 1.00 88.00 96 SER A C 1
ATOM 763 O O . SER A 1 96 ? -18.526 12.646 20.516 1.00 88.00 96 SER A O 1
ATOM 765 N N . VAL A 1 97 ? -19.371 11.206 19.002 1.00 90.56 97 VAL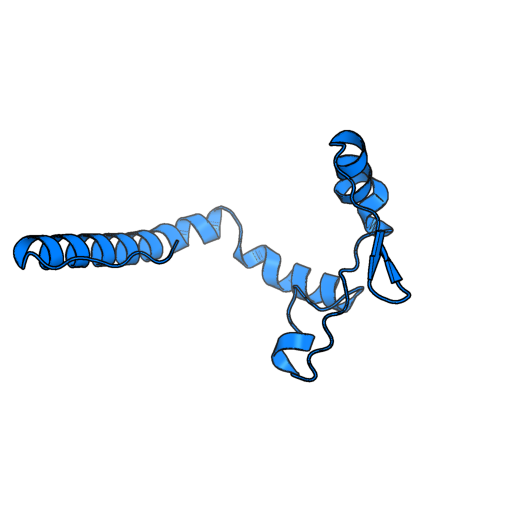 A N 1
ATOM 766 C CA . VAL A 1 97 ? -18.089 10.658 18.549 1.00 90.56 97 VAL A CA 1
ATOM 767 C C . VAL A 1 97 ? -17.863 11.102 17.114 1.00 90.56 97 VAL A C 1
ATOM 769 O O . VAL A 1 97 ? -18.639 10.762 16.223 1.00 90.56 97 VAL A O 1
ATOM 772 N N . GLU A 1 98 ? -16.787 11.848 16.886 1.00 90.06 98 GLU A N 1
ATOM 773 C CA . GLU A 1 98 ? -16.367 12.223 15.541 1.00 90.06 98 GLU A CA 1
ATOM 774 C C . GLU A 1 98 ? -15.669 11.038 14.865 1.00 90.06 98 GLU A C 1
ATOM 776 O O . GLU A 1 98 ? -14.669 10.513 15.362 1.00 90.06 98 GLU A O 1
ATOM 781 N N . LEU A 1 99 ? -16.193 10.624 13.715 1.00 88.12 99 LEU A N 1
ATOM 782 C CA . LEU A 1 99 ? -15.550 9.654 12.840 1.00 88.12 99 LEU A CA 1
ATOM 783 C C . LEU A 1 99 ? -14.937 10.408 11.665 1.00 88.12 99 LEU A C 1
ATOM 785 O O . LEU A 1 99 ? -15.652 11.041 10.888 1.00 88.12 99 LEU A O 1
ATOM 789 N N . LYS A 1 100 ? -13.613 10.323 11.514 1.00 84.38 100 LYS A N 1
ATOM 790 C CA . LYS A 1 100 ? -12.956 10.794 10.293 1.00 84.38 100 LYS A CA 1
ATOM 791 C C . LYS A 1 100 ? -13.296 9.824 9.168 1.00 84.38 100 LYS A C 1
ATOM 793 O O . LYS A 1 100 ? -12.967 8.642 9.263 1.00 84.38 100 LYS A O 1
ATOM 798 N N . THR A 1 101 ? -14.006 10.339 8.169 1.00 52.81 101 THR A N 1
ATOM 799 C CA . THR A 1 101 ? -14.360 9.618 6.939 1.00 52.81 101 THR A CA 1
ATOM 800 C C . THR A 1 101 ? -13.294 9.857 5.881 1.00 52.81 101 THR A C 1
ATOM 802 O O . THR A 1 101 ? -12.721 10.971 5.885 1.00 52.81 101 THR A O 1
#